Protein AF-A0A3D2LBF8-F1 (afdb_monomer_lite)

Secondary structure (DSSP, 8-state):
-EEE---B-TTSTTPPPPPS---GGG-S--SSSB-HHHHHHHHHHHT----B--EETTEESS-SSS-B---B---HHHHHHHHHHHHTTT-S--S-EEE--HHHHHHTT-------------

Foldseek 3Di:
DKQFFFWAFPPDLQHWDDDPDLDPQLPPDPDPRCHSVSVLSSCVVVVDDDFGQRDDPNRGPDDDDGGGRDDDPDDLVRLQVCQVVQVVVVHGHHNGIDDDDPVVCVVVPDDDDDDDPDPPDD

Sequence (122 aa):
MIHFFREIDPEDTDTPVLPENWGFHSMENWEAPFTPFFMFRNAVRHGRVWATWAVRGGKRSIYGHNPAVCFTEMPIAAFLEAGAARARRGEAMSTFGLVFAKSGLHQIGARPVIYGLARFMD

pLDDT: mean 87.33, std 12.01, range [38.16, 97.25]

Structure (mmCIF, N/CA/C/O backbone):
data_AF-A0A3D2LBF8-F1
#
_entry.id   AF-A0A3D2LBF8-F1
#
loop_
_atom_site.group_PDB
_atom_site.id
_atom_site.type_symbol
_atom_site.label_atom_id
_atom_site.label_alt_id
_atom_site.label_comp_id
_atom_site.label_asym_id
_atom_site.label_entity_id
_atom_site.label_seq_id
_atom_site.pdbx_PDB_ins_code
_atom_site.Cartn_x
_atom_site.Cartn_y
_atom_site.Cartn_z
_atom_site.occupancy
_atom_site.B_iso_or_equiv
_atom_site.auth_seq_id
_atom_site.auth_comp_id
_atom_site.auth_asym_id
_atom_site.auth_atom_id
_atom_site.pdbx_PDB_model_num
ATOM 1 N N . MET A 1 1 ? -6.662 -10.168 -4.026 1.00 95.06 1 MET A N 1
ATOM 2 C CA . MET A 1 1 ? -6.233 -9.380 -2.850 1.00 95.06 1 MET A CA 1
ATOM 3 C C . MET A 1 1 ? -5.852 -7.988 -3.315 1.00 95.06 1 MET A C 1
ATOM 5 O O . MET A 1 1 ? -5.391 -7.855 -4.444 1.00 95.06 1 MET A O 1
ATOM 9 N N . ILE A 1 2 ? -6.090 -6.969 -2.494 1.00 97.12 2 ILE A N 1
ATOM 10 C CA . ILE A 1 2 ? -6.003 -5.559 -2.893 1.00 97.12 2 ILE A CA 1
ATOM 11 C C . ILE A 1 2 ? -4.952 -4.854 -2.035 1.00 97.12 2 ILE A C 1
ATOM 13 O O . ILE A 1 2 ? -5.058 -4.871 -0.811 1.00 97.12 2 ILE A O 1
ATOM 17 N N . HIS A 1 3 ? -3.959 -4.224 -2.660 1.00 96.69 3 HIS A N 1
ATOM 18 C CA . HIS A 1 3 ? -3.100 -3.242 -1.995 1.00 96.69 3 HIS A CA 1
ATOM 19 C C . HIS A 1 3 ? -3.648 -1.852 -2.305 1.00 96.69 3 HIS A C 1
ATOM 21 O O . HIS A 1 3 ? -3.709 -1.480 -3.475 1.00 96.69 3 HIS A O 1
ATOM 27 N N . PHE A 1 4 ? -4.081 -1.110 -1.290 1.00 95.69 4 PHE A N 1
ATOM 28 C CA . PHE A 1 4 ? -4.659 0.218 -1.477 1.00 95.69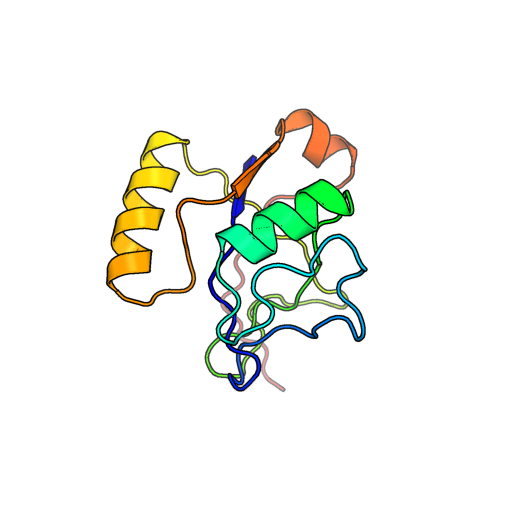 4 PHE A CA 1
ATOM 29 C C . PHE A 1 4 ? -3.688 1.314 -1.055 1.00 95.69 4 PHE A C 1
ATOM 31 O O . PHE A 1 4 ? -2.846 1.118 -0.180 1.00 95.69 4 PHE A O 1
ATOM 38 N N . PHE A 1 5 ? -3.850 2.481 -1.665 1.00 93.88 5 PHE A N 1
ATOM 39 C CA . PHE A 1 5 ? -3.060 3.666 -1.372 1.00 93.88 5 PHE A CA 1
ATOM 40 C C . PHE A 1 5 ? -3.860 4.603 -0.473 1.00 93.88 5 PHE A C 1
ATOM 42 O O . PHE A 1 5 ? -5.091 4.651 -0.534 1.00 93.88 5 PHE A O 1
ATOM 49 N N . ARG A 1 6 ? -3.159 5.340 0.379 1.00 90.94 6 ARG A N 1
ATOM 50 C CA . ARG A 1 6 ? -3.732 6.380 1.233 1.00 90.94 6 ARG A CA 1
ATOM 51 C C . ARG A 1 6 ? -3.048 7.703 0.942 1.00 90.94 6 ARG A C 1
ATOM 53 O O . ARG A 1 6 ? -2.006 7.725 0.292 1.00 90.94 6 ARG A O 1
ATOM 60 N N . GLU A 1 7 ? -3.646 8.767 1.446 1.00 90.88 7 GLU A N 1
ATOM 61 C CA . GLU A 1 7 ? -2.990 10.059 1.505 1.00 90.88 7 GLU A CA 1
ATOM 62 C C . GLU A 1 7 ? -1.806 9.996 2.480 1.00 90.88 7 GLU A C 1
ATOM 64 O O . GLU A 1 7 ? -1.857 9.283 3.496 1.00 90.88 7 GLU A O 1
ATOM 69 N N . ILE A 1 8 ? -0.718 10.675 2.123 1.00 90.06 8 ILE A N 1
ATOM 70 C CA . ILE A 1 8 ? 0.510 10.736 2.913 1.00 90.06 8 ILE A CA 1
ATOM 71 C C . ILE A 1 8 ? 0.916 12.197 3.049 1.00 90.06 8 ILE A C 1
ATOM 73 O O . ILE A 1 8 ? 1.284 12.830 2.063 1.00 90.06 8 ILE A O 1
ATOM 77 N N . ASP A 1 9 ? 0.881 12.704 4.273 1.00 90.56 9 ASP A N 1
ATOM 78 C CA . ASP A 1 9 ? 1.440 14.003 4.618 1.00 90.56 9 ASP A CA 1
ATOM 79 C C . ASP A 1 9 ? 2.904 13.822 5.062 1.00 90.56 9 ASP A C 1
ATOM 81 O O . ASP A 1 9 ? 3.141 13.175 6.082 1.00 90.56 9 ASP A O 1
ATOM 85 N N . PRO A 1 10 ? 3.903 14.346 4.329 1.00 88.94 10 PRO A N 1
ATOM 86 C CA . PRO A 1 10 ? 5.314 14.232 4.696 1.00 88.94 10 PRO A CA 1
ATOM 87 C C . PRO A 1 10 ? 5.663 14.711 6.112 1.00 88.94 10 PRO A C 1
ATOM 89 O O . PRO A 1 10 ? 6.689 14.281 6.638 1.00 88.94 10 PRO A O 1
ATOM 92 N N . GLU A 1 11 ? 4.839 15.570 6.718 1.00 89.50 11 GLU A N 1
ATOM 93 C CA . GLU A 1 11 ? 5.054 16.104 8.067 1.00 89.50 11 GLU A CA 1
ATOM 94 C C . GLU A 1 11 ? 4.396 15.254 9.174 1.00 89.50 11 GLU A C 1
ATOM 96 O O . GLU A 1 11 ? 4.683 15.447 10.358 1.00 89.50 11 GLU A O 1
ATOM 101 N N . ASP A 1 12 ? 3.553 14.278 8.819 1.00 89.56 12 ASP A N 1
ATOM 102 C CA . ASP A 1 12 ? 2.877 13.404 9.782 1.00 89.56 12 ASP A CA 1
ATOM 103 C C . ASP A 1 12 ? 3.828 12.337 10.356 1.00 89.56 12 ASP A C 1
ATOM 105 O O . ASP A 1 12 ? 4.573 11.658 9.650 1.00 89.56 12 ASP A O 1
ATOM 109 N N . THR A 1 13 ? 3.741 12.116 11.667 1.00 87.12 13 THR A N 1
ATOM 110 C CA . THR A 1 13 ? 4.413 11.025 12.390 1.00 87.12 13 THR A CA 1
ATOM 111 C C . THR A 1 13 ? 4.097 9.621 11.864 1.00 87.12 13 THR A C 1
ATOM 113 O O . THR A 1 13 ? 4.908 8.707 12.020 1.00 87.12 13 THR A O 1
ATOM 116 N N . ASP A 1 14 ? 2.933 9.433 11.239 1.00 89.00 14 ASP A N 1
ATOM 117 C CA . ASP A 1 14 ? 2.508 8.158 10.662 1.00 89.00 14 ASP A CA 1
ATOM 118 C C . ASP A 1 14 ? 3.058 7.935 9.245 1.00 89.00 14 ASP A C 1
ATOM 120 O O . ASP A 1 14 ? 2.796 6.896 8.618 1.00 89.00 14 ASP A O 1
ATOM 124 N N . THR A 1 15 ? 3.817 8.891 8.708 1.00 89.06 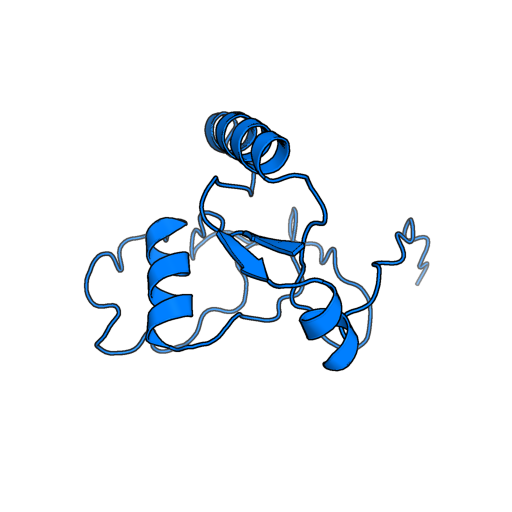15 THR A N 1
ATOM 125 C CA . THR A 1 15 ? 4.349 8.802 7.354 1.00 89.06 15 THR A CA 1
ATOM 126 C C . THR A 1 15 ? 5.444 7.748 7.241 1.00 89.06 15 THR A C 1
ATOM 128 O O . THR A 1 15 ? 6.382 7.702 8.041 1.00 89.06 15 THR A O 1
ATOM 131 N N . PRO A 1 16 ? 5.333 6.830 6.259 1.00 87.56 16 PRO A N 1
ATOM 132 C CA . PRO A 1 16 ? 6.393 5.871 6.006 1.00 87.56 16 PRO A CA 1
ATOM 133 C C . PRO A 1 16 ? 7.653 6.585 5.516 1.00 87.56 16 PRO A C 1
ATOM 135 O O . PRO A 1 16 ? 7.592 7.692 4.992 1.00 87.56 16 PRO A O 1
ATOM 138 N N . VAL A 1 17 ? 8.793 5.900 5.605 1.00 86.62 17 VAL A N 1
ATOM 139 C CA . VAL A 1 17 ? 10.038 6.387 5.001 1.00 86.62 17 VAL A CA 1
ATOM 140 C C . VAL A 1 17 ? 9.801 6.659 3.516 1.00 86.62 17 VAL A C 1
ATOM 142 O O . VAL A 1 17 ? 9.460 5.750 2.753 1.00 86.62 17 VAL A O 1
ATOM 145 N N . LEU A 1 18 ? 9.963 7.920 3.129 1.00 86.88 18 LEU A N 1
ATOM 146 C CA . LEU A 1 18 ? 9.794 8.373 1.758 1.00 86.88 18 LEU A CA 1
ATOM 147 C C . LEU A 1 18 ? 11.102 8.169 0.980 1.00 86.88 18 LEU A C 1
ATOM 149 O O . LEU A 1 18 ? 12.185 8.283 1.558 1.00 86.88 18 LEU A O 1
ATOM 153 N N . PRO A 1 19 ? 11.037 7.855 -0.323 1.00 83.88 19 PRO A N 1
ATOM 154 C CA . PRO A 1 19 ? 12.227 7.836 -1.157 1.00 83.88 19 PRO A CA 1
ATOM 155 C C . PRO A 1 19 ? 12.799 9.252 -1.298 1.00 83.88 19 PRO A C 1
ATOM 157 O O . PRO A 1 19 ? 12.050 10.217 -1.430 1.00 83.88 19 PRO A O 1
ATOM 160 N N . GLU A 1 20 ? 14.126 9.356 -1.365 1.00 82.94 20 GLU A N 1
ATOM 161 C CA . GLU A 1 20 ? 14.825 10.617 -1.655 1.00 82.94 20 GLU A CA 1
ATOM 162 C C . GLU A 1 20 ? 14.392 11.212 -3.005 1.00 82.94 20 GLU A C 1
ATOM 164 O O . GLU A 1 20 ? 14.250 12.422 -3.154 1.00 82.94 20 GLU A O 1
ATOM 169 N N . ASN A 1 21 ? 14.135 10.349 -3.992 1.00 81.56 21 ASN A N 1
ATOM 170 C CA . ASN A 1 21 ? 13.682 10.750 -5.315 1.00 81.56 21 ASN A CA 1
ATOM 171 C C . ASN A 1 21 ? 12.527 9.856 -5.793 1.00 81.56 21 ASN A C 1
ATOM 173 O O . ASN A 1 21 ? 12.608 8.624 -5.773 1.00 81.56 21 ASN A O 1
ATOM 177 N N . TRP A 1 22 ? 11.451 10.486 -6.264 1.00 82.06 22 TRP A N 1
ATOM 178 C CA . TRP A 1 22 ? 10.282 9.810 -6.831 1.00 82.06 22 TRP A CA 1
ATOM 179 C C . TRP A 1 22 ? 10.425 9.495 -8.328 1.00 82.06 22 TRP A C 1
ATOM 181 O O . TRP A 1 22 ? 9.541 8.856 -8.899 1.00 82.06 22 TRP A O 1
ATOM 191 N N . GLY A 1 23 ? 11.523 9.909 -8.960 1.00 80.00 23 GLY A N 1
ATOM 192 C CA . GLY A 1 23 ? 11.851 9.762 -10.376 1.00 80.00 23 GLY A CA 1
ATOM 193 C C . GLY A 1 23 ? 11.174 10.803 -11.274 1.00 80.00 23 GLY A C 1
ATOM 194 O O . GLY A 1 23 ? 10.118 11.340 -10.946 1.00 80.00 23 GLY A O 1
ATOM 195 N N . PHE A 1 24 ? 11.745 11.039 -12.461 1.00 80.56 24 PHE A N 1
ATOM 196 C CA . PHE A 1 24 ? 11.221 12.000 -13.449 1.00 80.56 24 PHE A CA 1
ATOM 197 C C . PHE A 1 24 ? 9.784 11.704 -13.898 1.00 80.56 24 PHE A C 1
ATOM 199 O O . PHE A 1 24 ? 9.035 12.596 -14.279 1.00 80.56 24 PHE A O 1
ATOM 206 N N . HIS A 1 25 ? 9.345 10.452 -13.795 1.00 75.62 25 HIS A N 1
ATOM 207 C CA . HIS A 1 25 ? 7.971 10.069 -14.107 1.00 75.62 25 HIS A CA 1
ATOM 208 C C . HIS A 1 25 ? 6.947 10.483 -13.031 1.00 75.62 25 HIS A C 1
ATOM 210 O O . HIS A 1 25 ? 5.783 10.101 -13.138 1.00 75.62 25 HIS A O 1
ATOM 216 N N . SER A 1 26 ? 7.336 11.261 -12.020 1.00 77.31 26 SER A N 1
ATOM 217 C CA . SER A 1 26 ? 6.487 11.672 -10.887 1.00 77.31 26 SER A CA 1
ATOM 218 C C . SER A 1 26 ? 6.345 13.189 -10.750 1.00 77.31 26 SER A C 1
ATOM 220 O O . SER A 1 26 ? 5.976 13.676 -9.693 1.00 77.31 26 SER A O 1
ATOM 222 N N . MET A 1 27 ? 6.637 13.937 -11.816 1.00 66.94 27 MET A N 1
ATOM 223 C CA . MET A 1 27 ? 6.697 15.406 -11.809 1.00 66.94 27 MET A CA 1
ATOM 224 C C . MET A 1 27 ? 5.352 16.127 -11.606 1.00 66.94 27 MET A C 1
ATOM 226 O O . MET A 1 27 ? 5.343 17.312 -11.298 1.00 66.94 27 MET A O 1
ATOM 230 N N . GLU A 1 28 ? 4.219 15.446 -11.775 1.00 60.31 28 GLU A N 1
ATOM 231 C CA . GLU A 1 28 ? 2.896 16.027 -11.526 1.00 60.31 28 GLU A CA 1
ATOM 232 C C . GLU A 1 28 ? 2.499 15.743 -10.070 1.00 60.31 28 GLU A C 1
ATOM 234 O O . GLU A 1 28 ? 2.251 14.585 -9.729 1.00 60.31 28 GLU A O 1
ATOM 239 N N . ASN A 1 29 ? 2.389 16.792 -9.247 1.00 60.03 29 ASN A N 1
ATOM 240 C CA . ASN A 1 29 ? 1.838 16.781 -7.879 1.00 60.03 29 ASN A CA 1
ATOM 241 C C . ASN A 1 29 ? 2.801 16.357 -6.757 1.00 60.03 29 ASN A C 1
ATOM 243 O O . ASN A 1 29 ? 2.467 15.513 -5.928 1.00 60.03 29 ASN A O 1
ATOM 247 N N . TRP A 1 30 ? 3.977 16.983 -6.695 1.00 64.38 30 TRP A N 1
ATOM 248 C CA . TRP A 1 30 ? 4.888 16.853 -5.546 1.00 64.38 30 TRP A CA 1
ATOM 249 C C . TRP A 1 30 ? 4.460 17.673 -4.315 1.00 64.38 30 TRP A C 1
ATOM 251 O O . TRP A 1 30 ? 5.176 17.706 -3.317 1.00 64.38 30 TRP A O 1
ATOM 261 N N . GLU A 1 31 ? 3.320 18.355 -4.386 1.00 69.25 31 GLU A N 1
ATOM 262 C CA . GLU A 1 31 ? 2.797 19.153 -3.282 1.00 69.25 31 GLU A CA 1
ATOM 263 C C . GLU A 1 31 ? 2.168 18.239 -2.228 1.00 69.25 31 GLU A C 1
ATOM 265 O O . GLU A 1 31 ? 1.420 17.313 -2.548 1.00 69.25 31 GLU A O 1
ATOM 270 N N . ALA A 1 32 ? 2.522 18.481 -0.967 1.00 77.12 32 ALA A N 1
ATOM 271 C CA . ALA A 1 32 ? 1.928 17.792 0.163 1.00 77.12 32 ALA A CA 1
ATOM 272 C C . ALA A 1 32 ? 0.466 18.245 0.363 1.00 77.12 32 ALA A C 1
ATOM 274 O O . ALA A 1 32 ? 0.170 19.429 0.194 1.00 77.12 32 ALA A O 1
ATOM 275 N N . PRO A 1 33 ? -0.437 17.334 0.763 1.00 87.62 33 PRO A N 1
ATOM 276 C CA . PRO A 1 33 ? -0.192 15.910 0.981 1.00 87.62 33 PRO A CA 1
ATOM 277 C C . PRO A 1 33 ? -0.139 15.107 -0.332 1.00 87.62 33 PRO A C 1
ATOM 279 O O . PRO A 1 33 ? -0.845 15.386 -1.303 1.00 87.62 33 PRO A O 1
ATOM 282 N N . PHE A 1 34 ? 0.658 14.035 -0.353 1.00 89.88 34 PHE A N 1
ATOM 283 C CA . PHE A 1 34 ? 0.687 13.110 -1.482 1.00 89.88 34 PHE A CA 1
ATOM 284 C C . PHE A 1 34 ? -0.634 12.356 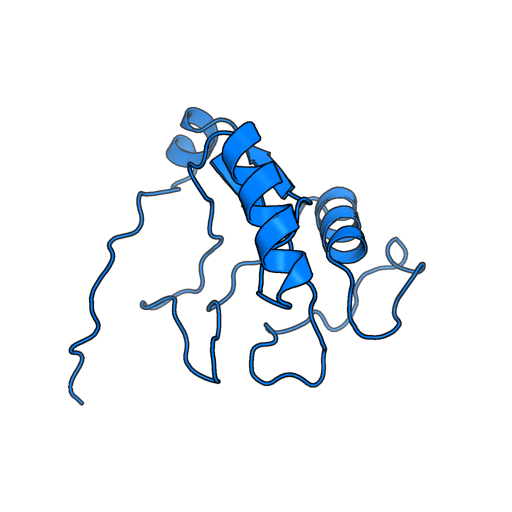-1.577 1.00 89.88 34 PHE A C 1
ATOM 286 O O . PHE A 1 34 ? -0.962 11.504 -0.746 1.00 89.88 34 PHE A O 1
ATOM 293 N N . THR A 1 35 ? -1.381 12.644 -2.637 1.00 90.38 35 THR A N 1
ATOM 294 C CA . THR A 1 35 ? -2.687 12.025 -2.862 1.00 90.38 35 THR A CA 1
ATOM 295 C C . THR A 1 35 ? -2.571 10.509 -3.101 1.00 90.38 35 THR A C 1
ATOM 297 O O . THR A 1 35 ? -1.588 10.031 -3.683 1.00 90.38 35 THR A O 1
ATOM 300 N N . PRO A 1 36 ? -3.610 9.716 -2.769 1.00 92.50 36 PRO A N 1
ATOM 301 C CA . PRO A 1 36 ? -3.630 8.290 -3.097 1.00 92.50 36 PRO A CA 1
ATOM 302 C C . PRO A 1 36 ? -3.441 8.006 -4.596 1.00 92.50 36 PRO A C 1
ATOM 304 O O . PRO A 1 36 ? -2.848 6.994 -4.968 1.00 92.50 36 PRO A O 1
ATOM 307 N N . PHE A 1 37 ? -3.926 8.901 -5.465 1.00 91.31 37 PHE A N 1
ATOM 308 C CA . PHE A 1 37 ? -3.773 8.777 -6.913 1.00 91.31 37 PHE A CA 1
ATOM 309 C C . PHE A 1 37 ? -2.325 8.991 -7.368 1.00 91.31 37 PHE A C 1
ATOM 311 O O . PHE A 1 37 ? -1.844 8.243 -8.222 1.00 91.31 37 PHE A O 1
ATOM 318 N N . PHE A 1 38 ? -1.614 9.959 -6.779 1.00 91.12 38 PHE A N 1
ATOM 319 C CA . PHE A 1 38 ? -0.178 10.142 -7.002 1.00 91.12 38 PHE A CA 1
ATOM 320 C C . PHE A 1 38 ? 0.594 8.874 -6.621 1.00 91.12 38 PHE A C 1
ATOM 322 O O . PHE A 1 38 ? 1.337 8.329 -7.441 1.00 91.12 38 PHE A O 1
ATOM 329 N N . MET A 1 39 ? 0.337 8.342 -5.423 1.00 91.12 39 MET A N 1
ATOM 330 C CA . MET A 1 39 ? 0.984 7.124 -4.925 1.00 91.12 39 MET A CA 1
ATOM 331 C C . MET A 1 39 ? 0.701 5.908 -5.817 1.00 91.12 39 MET A C 1
ATOM 333 O O . MET A 1 39 ? 1.621 5.166 -6.167 1.00 91.12 39 MET A O 1
ATOM 337 N N . PHE A 1 40 ? -0.552 5.740 -6.250 1.00 93.50 40 PHE A N 1
ATOM 338 C CA . PHE A 1 40 ? -0.956 4.700 -7.195 1.00 93.50 40 PHE A CA 1
ATOM 339 C C . PHE A 1 40 ? -0.220 4.824 -8.535 1.00 93.50 40 PHE A C 1
ATOM 341 O O . PHE A 1 40 ? 0.367 3.854 -9.018 1.00 93.50 40 PHE A O 1
ATOM 348 N N . ARG A 1 41 ? -0.206 6.024 -9.134 1.00 90.81 41 ARG A N 1
ATOM 349 C CA . ARG A 1 41 ? 0.497 6.279 -10.400 1.00 90.81 41 ARG A CA 1
ATOM 350 C C . ARG A 1 41 ? 1.987 5.996 -10.275 1.00 90.81 41 ARG A C 1
ATOM 352 O O . ARG A 1 41 ? 2.561 5.407 -11.189 1.00 90.81 41 ARG A O 1
ATOM 359 N N . ASN A 1 42 ? 2.603 6.387 -9.161 1.00 90.31 42 ASN A N 1
ATOM 360 C CA . ASN A 1 42 ? 4.011 6.120 -8.902 1.00 90.31 42 ASN A CA 1
ATOM 361 C C . ASN A 1 42 ? 4.282 4.609 -8.819 1.00 90.31 42 ASN A C 1
ATOM 363 O O . ASN A 1 42 ? 5.170 4.116 -9.510 1.00 90.31 42 ASN A O 1
ATOM 367 N N . ALA A 1 43 ? 3.464 3.862 -8.071 1.00 92.31 43 ALA A N 1
ATOM 368 C CA . ALA A 1 43 ? 3.596 2.411 -7.960 1.00 92.31 43 ALA A CA 1
ATOM 369 C C . ALA A 1 43 ? 3.535 1.711 -9.328 1.00 92.31 43 ALA A C 1
ATOM 371 O O . ALA A 1 43 ? 4.361 0.846 -9.622 1.00 92.31 43 ALA A O 1
ATOM 372 N N . VAL A 1 44 ? 2.600 2.125 -10.191 1.00 93.19 44 VAL A N 1
ATOM 373 C CA . VAL A 1 44 ? 2.457 1.583 -11.552 1.00 93.19 44 VAL A CA 1
ATOM 374 C C . VAL A 1 44 ? 3.646 1.959 -12.437 1.00 93.19 44 VAL A C 1
ATOM 376 O O . VAL A 1 44 ? 4.217 1.088 -13.086 1.00 93.19 44 VAL A O 1
ATOM 379 N N . ARG A 1 45 ? 4.049 3.237 -12.458 1.00 90.69 45 ARG A N 1
ATOM 380 C CA . ARG A 1 45 ? 5.135 3.735 -13.325 1.00 90.69 45 ARG A CA 1
ATOM 381 C C . ARG A 1 45 ? 6.496 3.135 -12.978 1.00 90.69 45 ARG A C 1
ATOM 383 O O . ARG A 1 45 ? 7.300 2.914 -13.874 1.00 90.69 45 ARG A O 1
ATOM 390 N N . HIS A 1 46 ? 6.737 2.865 -11.698 1.00 89.00 46 HIS A N 1
ATOM 391 C CA . HIS A 1 46 ? 7.986 2.267 -11.214 1.00 89.00 46 HIS A CA 1
ATOM 392 C C . HIS A 1 46 ? 7.921 0.747 -11.058 1.00 89.00 46 HIS A C 1
ATOM 394 O O . HIS A 1 46 ? 8.927 0.134 -10.712 1.00 89.00 46 HIS A O 1
ATOM 400 N N . GLY A 1 47 ? 6.751 0.135 -11.263 1.00 90.88 47 GLY A N 1
ATOM 4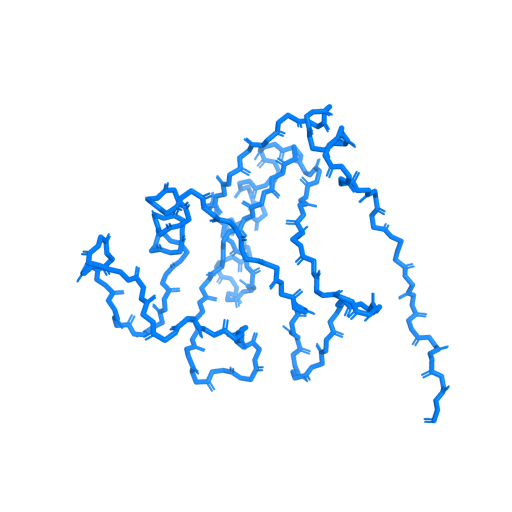01 C CA . GLY A 1 47 ? 6.558 -1.303 -11.087 1.00 90.88 47 GLY A CA 1
ATOM 402 C C . GLY A 1 47 ? 6.862 -1.794 -9.667 1.00 90.88 47 GLY A C 1
ATOM 403 O O . GLY A 1 47 ? 7.365 -2.904 -9.505 1.00 90.88 47 GLY A O 1
ATOM 404 N N . ARG A 1 48 ? 6.595 -0.980 -8.635 1.00 89.50 48 ARG A N 1
ATOM 405 C CA . ARG A 1 48 ? 6.931 -1.310 -7.238 1.00 89.50 48 ARG A CA 1
ATOM 406 C C . ARG A 1 48 ? 5.821 -0.960 -6.254 1.00 89.50 48 ARG A C 1
ATOM 408 O O . ARG A 1 48 ? 5.096 0.011 -6.429 1.00 89.50 48 ARG A O 1
ATOM 415 N N . VAL A 1 49 ? 5.755 -1.729 -5.172 1.00 92.12 49 VAL A N 1
ATOM 416 C CA . VAL A 1 49 ? 4.979 -1.436 -3.959 1.00 92.12 49 VAL A CA 1
ATOM 417 C C . VAL A 1 49 ? 5.941 -1.382 -2.776 1.00 92.12 49 VAL A C 1
ATOM 419 O O . VAL A 1 49 ? 6.924 -2.121 -2.744 1.00 92.12 49 VAL A O 1
ATOM 422 N N . TRP A 1 50 ? 5.689 -0.499 -1.813 1.00 90.56 50 TRP A N 1
ATOM 423 C CA . TRP A 1 50 ? 6.611 -0.268 -0.699 1.00 90.56 50 TRP A CA 1
ATOM 424 C C . TRP A 1 50 ? 6.211 -1.071 0.531 1.00 90.56 50 TRP A C 1
ATOM 426 O O . TRP A 1 50 ? 5.073 -0.994 0.997 1.00 90.56 50 TRP A O 1
ATOM 436 N N . ALA A 1 51 ? 7.167 -1.814 1.085 1.00 92.81 51 ALA A N 1
ATOM 437 C CA . ALA A 1 51 ? 7.017 -2.406 2.404 1.00 92.81 51 ALA A CA 1
ATOM 438 C C . ALA A 1 51 ? 7.179 -1.313 3.467 1.00 92.81 51 ALA A C 1
ATOM 440 O O . ALA A 1 51 ? 8.131 -0.535 3.425 1.00 92.81 51 ALA A O 1
ATOM 441 N N . THR A 1 52 ? 6.258 -1.254 4.426 1.00 92.38 52 THR A N 1
ATOM 442 C CA . THR A 1 52 ? 6.303 -0.264 5.514 1.00 92.38 52 THR A CA 1
ATOM 443 C C . THR A 1 52 ? 5.983 -0.924 6.851 1.00 92.38 52 THR A C 1
ATOM 445 O O . THR A 1 52 ? 5.617 -2.097 6.904 1.00 92.38 52 THR A O 1
ATOM 448 N N . TRP A 1 53 ? 6.116 -0.171 7.943 1.00 91.88 53 TRP A N 1
ATOM 449 C CA . TRP A 1 53 ? 5.736 -0.614 9.289 1.00 91.88 53 TRP A CA 1
ATOM 450 C C . TRP A 1 53 ? 4.278 -0.300 9.658 1.00 91.88 53 TRP A C 1
ATOM 452 O O . TRP A 1 53 ? 3.850 -0.626 10.767 1.00 91.88 53 TRP A O 1
ATOM 462 N N . ALA A 1 54 ? 3.534 0.341 8.745 1.00 88.25 54 ALA A N 1
ATOM 463 C CA . ALA A 1 54 ? 2.166 0.813 8.952 1.00 88.25 54 ALA A CA 1
ATOM 464 C C . ALA A 1 54 ? 2.000 1.529 10.308 1.00 88.25 54 ALA A C 1
ATOM 466 O O . ALA A 1 54 ? 1.331 1.031 11.214 1.00 88.25 54 ALA A O 1
ATOM 467 N N . VAL A 1 55 ? 2.671 2.669 10.466 1.00 89.06 55 VAL A N 1
ATOM 468 C CA . VAL A 1 55 ? 2.654 3.456 11.707 1.00 89.06 55 VAL A CA 1
ATOM 469 C C . VAL A 1 55 ? 1.271 4.090 11.909 1.00 89.06 55 VAL A C 1
ATOM 471 O O . VAL A 1 55 ? 0.632 4.489 10.934 1.00 89.06 55 VAL A O 1
ATOM 474 N N . ARG A 1 56 ? 0.780 4.078 13.154 1.00 86.12 56 ARG A N 1
ATOM 475 C CA . ARG A 1 56 ? -0.468 4.711 13.601 1.00 86.12 56 ARG A CA 1
ATOM 476 C C . ARG A 1 56 ? -0.270 5.360 14.966 1.00 86.12 56 ARG A C 1
ATOM 478 O O . ARG A 1 56 ? 0.087 4.658 15.918 1.00 86.12 56 ARG A O 1
ATOM 485 N N . GLY A 1 57 ? -0.518 6.661 15.075 1.00 87.06 57 GLY A N 1
ATOM 486 C CA . GLY A 1 57 ? -0.231 7.432 16.287 1.00 87.06 57 GLY A CA 1
ATOM 487 C C . GLY A 1 57 ? 1.221 7.267 16.752 1.00 87.06 57 GLY A C 1
ATOM 488 O O . GLY A 1 57 ? 1.467 7.027 17.936 1.00 87.06 57 GLY A O 1
ATOM 489 N N . GLY A 1 58 ? 2.169 7.260 15.809 1.00 85.44 58 GLY A N 1
ATOM 490 C CA . GLY A 1 58 ? 3.599 7.079 16.078 1.00 85.44 58 GLY A CA 1
ATOM 491 C C . GLY A 1 58 ? 4.019 5.655 16.475 1.00 85.44 58 GLY A C 1
ATOM 492 O O . GLY A 1 58 ? 5.193 5.412 16.758 1.00 85.44 58 GLY A O 1
ATOM 493 N N . LYS A 1 59 ? 3.098 4.679 16.490 1.00 88.62 59 LYS A N 1
ATOM 494 C CA . LYS A 1 59 ? 3.386 3.274 16.835 1.00 88.62 59 LYS A CA 1
ATOM 495 C C . LYS A 1 59 ? 3.275 2.369 15.616 1.00 88.62 59 LYS A C 1
ATOM 497 O O . LYS A 1 59 ? 2.316 2.449 14.855 1.00 88.62 59 LYS A O 1
ATOM 502 N N . ARG A 1 60 ? 4.238 1.461 15.432 1.00 90.50 60 ARG A N 1
ATOM 503 C CA . ARG A 1 60 ? 4.184 0.446 14.364 1.00 90.50 60 ARG A CA 1
ATOM 504 C C . ARG A 1 60 ? 3.002 -0.497 14.597 1.00 90.50 60 ARG A C 1
ATOM 506 O O . ARG A 1 60 ? 2.799 -0.941 15.724 1.00 90.50 60 ARG A O 1
ATOM 513 N N . SER A 1 61 ? 2.267 -0.830 13.536 1.00 89.06 61 SER A N 1
ATOM 514 C CA . SER A 1 61 ? 1.223 -1.870 13.583 1.00 89.06 61 SER A CA 1
ATOM 515 C C . SER A 1 61 ? 1.656 -3.194 12.950 1.00 89.06 61 SER A C 1
ATOM 517 O O . SER A 1 61 ? 1.001 -4.215 13.151 1.00 89.06 61 SER A O 1
ATOM 519 N N . ILE A 1 62 ? 2.773 -3.196 12.216 1.00 90.12 62 ILE A N 1
ATOM 520 C CA . ILE A 1 62 ? 3.437 -4.410 11.735 1.00 90.12 62 ILE A CA 1
ATOM 521 C C . ILE A 1 62 ? 4.565 -4.758 12.705 1.00 90.12 62 ILE A C 1
ATOM 523 O O . ILE A 1 62 ? 5.468 -3.952 12.937 1.00 90.12 62 ILE A O 1
ATOM 527 N N . TYR A 1 63 ? 4.502 -5.972 13.249 1.00 87.00 63 TYR A N 1
ATOM 528 C CA . TYR A 1 63 ? 5.477 -6.518 14.189 1.00 87.00 63 TYR A CA 1
ATOM 529 C C . TYR A 1 63 ? 6.328 -7.598 13.517 1.00 87.00 63 TYR A C 1
ATOM 531 O O . TYR A 1 63 ? 5.848 -8.334 12.654 1.00 87.00 63 TYR A O 1
ATOM 539 N N . GLY A 1 64 ? 7.588 -7.702 13.938 1.00 86.75 64 GLY A N 1
ATOM 540 C CA . GLY A 1 64 ? 8.571 -8.634 13.392 1.00 86.75 64 GLY A CA 1
ATOM 541 C C . GLY A 1 64 ? 9.849 -7.928 12.950 1.00 86.75 64 GLY A C 1
ATOM 542 O O . GLY A 1 64 ? 9.998 -6.716 13.095 1.00 86.75 64 GLY A O 1
ATOM 543 N N . HIS A 1 65 ? 10.782 -8.703 12.404 1.00 90.06 65 HIS A N 1
ATOM 544 C CA . HIS A 1 65 ? 12.104 -8.203 12.019 1.00 90.06 65 HIS A CA 1
ATOM 545 C C . HIS A 1 65 ? 12.094 -7.346 10.744 1.00 90.06 65 HIS A C 1
ATOM 547 O O . HIS A 1 65 ? 13.022 -6.574 10.531 1.00 90.06 65 HIS A O 1
ATOM 553 N N . ASN A 1 66 ? 11.057 -7.460 9.905 1.00 91.81 66 ASN A N 1
ATOM 554 C CA . ASN A 1 66 ? 10.988 -6.816 8.591 1.00 91.81 66 ASN A CA 1
ATOM 555 C C . ASN A 1 66 ? 9.646 -6.089 8.381 1.00 91.81 66 ASN A C 1
ATOM 557 O O . ASN A 1 66 ? 8.623 -6.571 8.878 1.00 91.81 66 ASN A O 1
ATOM 561 N N . PRO A 1 67 ? 9.619 -4.976 7.619 1.00 93.06 67 PRO A N 1
ATOM 562 C CA . PRO A 1 67 ? 8.373 -4.349 7.186 1.00 93.06 67 PRO A CA 1
ATOM 563 C C . PRO A 1 67 ? 7.629 -5.255 6.196 1.00 93.06 67 PRO A C 1
ATOM 565 O O . PRO A 1 67 ? 8.208 -6.178 5.620 1.00 93.06 67 PRO A O 1
ATOM 568 N N . ALA A 1 68 ? 6.352 -4.967 5.948 1.00 93.31 68 ALA A N 1
ATOM 569 C CA . ALA A 1 68 ? 5.535 -5.769 5.040 1.00 93.31 68 ALA A CA 1
ATOM 570 C C . ALA A 1 68 ? 4.748 -4.912 4.043 1.00 93.31 68 ALA A C 1
ATOM 572 O O . ALA A 1 68 ? 4.461 -3.736 4.279 1.00 93.31 68 ALA A O 1
ATOM 573 N N . VAL A 1 69 ? 4.379 -5.531 2.921 1.00 94.44 69 VAL A N 1
ATOM 574 C CA . VAL A 1 69 ? 3.342 -5.023 2.017 1.00 94.44 69 VAL A CA 1
ATOM 575 C C . VAL A 1 69 ? 2.032 -5.682 2.421 1.00 94.44 69 VAL A C 1
ATOM 577 O O . VAL A 1 69 ? 1.893 -6.903 2.355 1.00 94.44 69 VAL A O 1
ATOM 580 N N . CYS A 1 70 ? 1.069 -4.873 2.848 1.00 92.62 70 CYS A N 1
ATOM 581 C CA . CYS A 1 70 ? -0.231 -5.372 3.274 1.00 92.62 70 CYS A CA 1
ATOM 582 C C . CYS A 1 70 ? -1.211 -5.437 2.104 1.00 92.62 70 CYS A C 1
ATOM 584 O O . CYS A 1 70 ? -1.270 -4.528 1.270 1.00 92.62 70 CYS A O 1
ATOM 586 N N . PHE A 1 71 ? -2.032 -6.485 2.106 1.00 95.06 71 PHE A N 1
ATOM 587 C CA . PHE A 1 71 ? -3.138 -6.658 1.176 1.00 95.06 71 PHE A CA 1
ATOM 588 C C . PHE A 1 71 ? -4.416 -6.955 1.952 1.00 95.06 71 PHE A C 1
ATOM 590 O O . PHE A 1 71 ? -4.392 -7.675 2.948 1.00 95.06 71 PHE A O 1
ATOM 597 N N . THR A 1 72 ? -5.542 -6.434 1.477 1.00 93.62 72 THR A N 1
ATOM 598 C CA . THR A 1 72 ? -6.860 -6.816 1.975 1.00 93.62 72 THR A CA 1
ATOM 599 C C . THR A 1 72 ? -7.495 -7.893 1.097 1.00 93.62 72 THR A C 1
ATOM 601 O O . THR A 1 72 ? -7.311 -7.929 -0.125 1.00 93.62 72 THR A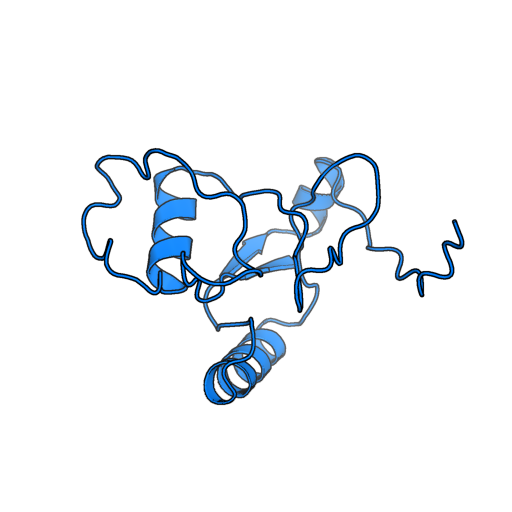 O 1
ATOM 604 N N . GLU A 1 73 ? -8.258 -8.777 1.733 1.00 93.44 73 GLU A N 1
ATOM 605 C CA . GLU A 1 73 ? -9.101 -9.778 1.072 1.00 93.44 73 GLU A CA 1
ATOM 606 C C . GLU A 1 73 ? -10.555 -9.312 0.906 1.00 93.44 73 GLU A C 1
ATOM 608 O O . GLU A 1 73 ? -11.410 -10.105 0.521 1.00 93.44 73 GLU A O 1
ATOM 613 N N . MET A 1 74 ? -10.850 -8.034 1.181 1.00 93.94 74 MET A N 1
ATOM 614 C CA . MET A 1 74 ? -12.183 -7.467 0.966 1.00 93.94 74 MET A CA 1
ATOM 615 C C . MET A 1 74 ? -12.669 -7.710 -0.477 1.00 93.94 74 MET A C 1
ATOM 617 O O . MET A 1 74 ? -11.898 -7.507 -1.423 1.00 93.94 74 MET A O 1
ATOM 621 N N . PRO A 1 75 ? -13.951 -8.080 -0.672 1.00 95.44 75 PRO A N 1
ATOM 622 C CA . PRO A 1 75 ? -14.589 -8.022 -1.983 1.00 95.44 75 PRO A CA 1
ATOM 623 C C . PRO A 1 75 ? -14.478 -6.617 -2.587 1.00 95.44 75 PRO A C 1
ATOM 625 O O . PRO A 1 75 ? -14.544 -5.629 -1.858 1.00 95.44 75 PRO A O 1
ATOM 628 N N . ILE A 1 76 ? -14.361 -6.510 -3.916 1.00 95.50 76 ILE A N 1
ATOM 629 C CA . ILE A 1 76 ? -14.128 -5.221 -4.602 1.00 95.50 76 ILE A CA 1
ATOM 630 C C . ILE A 1 76 ? -15.214 -4.189 -4.259 1.00 95.50 76 ILE A C 1
ATOM 632 O O . ILE A 1 76 ? -14.887 -3.048 -3.950 1.00 95.50 76 ILE A O 1
ATOM 636 N N . ALA A 1 77 ? -16.490 -4.587 -4.245 1.00 96.81 77 ALA A N 1
ATOM 637 C CA . ALA A 1 77 ? -17.589 -3.691 -3.878 1.00 96.81 77 ALA A CA 1
ATOM 638 C C . ALA A 1 77 ? -17.443 -3.149 -2.443 1.00 96.81 77 ALA A C 1
ATOM 640 O O . ALA A 1 77 ? -17.516 -1.941 -2.230 1.00 96.81 77 ALA A O 1
ATOM 641 N N . ALA A 1 78 ? -17.139 -4.027 -1.481 1.00 96.75 78 ALA A N 1
ATOM 642 C CA . ALA A 1 78 ? -16.921 -3.644 -0.087 1.00 96.75 78 ALA A CA 1
ATOM 643 C C . ALA A 1 78 ? -15.680 -2.753 0.081 1.00 96.75 78 ALA A C 1
ATOM 645 O O . ALA A 1 78 ? -15.688 -1.823 0.882 1.00 96.75 78 ALA A O 1
ATOM 646 N N . PHE A 1 79 ? -14.619 -3.004 -0.694 1.00 96.94 79 PHE A N 1
ATOM 647 C CA . PHE A 1 79 ? -13.437 -2.147 -0.728 1.00 96.94 79 PHE A CA 1
ATOM 648 C C . PHE A 1 79 ? -13.780 -0.726 -1.194 1.00 96.94 79 PHE A C 1
ATOM 650 O O . PHE A 1 79 ? -13.355 0.234 -0.554 1.00 96.94 79 PHE A O 1
ATOM 657 N N . LEU A 1 80 ? -14.563 -0.581 -2.268 1.00 96.88 80 LEU A N 1
ATOM 658 C CA . LEU A 1 80 ? -14.959 0.729 -2.792 1.00 96.88 80 LEU A CA 1
ATOM 659 C C . LEU A 1 80 ? -15.844 1.494 -1.803 1.00 96.88 80 LEU A C 1
ATOM 661 O O . LEU A 1 80 ? -15.600 2.673 -1.544 1.00 96.88 80 LEU A O 1
ATOM 665 N N . GLU A 1 81 ? -16.832 0.821 -1.211 1.00 96.94 81 GLU A N 1
ATOM 666 C CA . GLU A 1 81 ? -17.722 1.419 -0.214 1.00 96.94 81 GLU A CA 1
ATOM 667 C C . GLU A 1 81 ? -16.951 1.855 1.040 1.00 96.94 81 GLU A C 1
ATOM 669 O O . GLU A 1 81 ? -17.029 3.017 1.454 1.00 96.94 81 GLU A O 1
ATOM 674 N N . ALA A 1 82 ? -16.147 0.950 1.610 1.00 95.56 82 ALA A N 1
ATOM 675 C CA . ALA A 1 82 ? -15.328 1.243 2.779 1.00 95.56 82 ALA A CA 1
ATOM 676 C C . ALA A 1 82 ? -14.306 2.345 2.483 1.00 95.56 82 ALA A C 1
ATOM 678 O O . ALA A 1 82 ? -14.143 3.252 3.296 1.00 95.56 82 ALA A O 1
ATOM 679 N N . GLY A 1 83 ? -13.654 2.303 1.319 1.00 94.94 83 GLY A N 1
ATOM 680 C CA . GLY A 1 83 ? -12.683 3.305 0.890 1.00 94.94 83 GLY A CA 1
ATOM 681 C C . GLY A 1 83 ? -13.299 4.697 0.797 1.00 94.94 83 GLY A C 1
ATOM 682 O O . GLY A 1 83 ? -12.764 5.636 1.379 1.00 94.94 83 GLY A O 1
ATOM 683 N N . ALA A 1 84 ? -14.462 4.828 0.155 1.00 94.50 84 ALA A N 1
ATOM 684 C CA . ALA A 1 84 ? -15.164 6.106 0.054 1.00 94.50 84 ALA A CA 1
ATOM 685 C C . ALA A 1 84 ? -15.643 6.617 1.424 1.00 94.50 84 ALA A C 1
ATOM 687 O O . ALA A 1 84 ? -15.521 7.804 1.726 1.00 94.50 84 ALA A O 1
ATOM 688 N N . ALA A 1 85 ? -16.179 5.734 2.271 1.00 95.88 85 ALA A N 1
ATOM 689 C CA . ALA A 1 85 ? -16.659 6.107 3.598 1.00 95.88 85 ALA A CA 1
ATOM 690 C C . ALA A 1 85 ? -15.525 6.540 4.540 1.00 95.88 85 ALA A C 1
ATOM 692 O O . ALA A 1 85 ? -15.698 7.495 5.293 1.00 95.88 85 ALA A O 1
ATOM 693 N N . ARG A 1 86 ? -14.382 5.847 4.500 1.00 93.00 86 ARG A N 1
ATOM 694 C CA . ARG A 1 86 ? -13.204 6.132 5.331 1.00 93.00 86 ARG A CA 1
ATOM 695 C C . ARG A 1 86 ? -12.456 7.378 4.874 1.00 93.00 86 ARG A C 1
ATOM 697 O O . ARG A 1 86 ? -12.129 8.205 5.718 1.00 93.00 86 ARG A O 1
ATOM 704 N N . ALA A 1 87 ? -12.296 7.566 3.564 1.00 89.38 87 ALA A N 1
ATOM 705 C CA . ALA A 1 87 ? -11.703 8.781 3.011 1.00 89.38 87 ALA A CA 1
ATOM 706 C C . ALA A 1 87 ? -12.474 10.039 3.451 1.00 89.38 87 ALA A C 1
ATOM 708 O O . ALA A 1 87 ? -11.869 11.006 3.897 1.00 89.38 87 ALA A O 1
ATOM 709 N N . ARG A 1 88 ? -13.819 10.003 3.443 1.00 90.38 88 ARG A N 1
ATOM 710 C CA . ARG A 1 88 ? -14.655 11.114 3.947 1.00 90.38 88 ARG A CA 1
ATOM 711 C C . ARG A 1 88 ? -14.460 11.429 5.435 1.00 90.38 88 ARG A C 1
ATOM 713 O O . ARG A 1 88 ? -14.819 12.519 5.860 1.00 90.38 88 ARG A O 1
ATOM 720 N N . ARG A 1 89 ? -13.940 10.485 6.224 1.00 92.62 89 ARG A N 1
ATOM 721 C CA . ARG A 1 89 ? -13.633 10.672 7.651 1.00 92.62 89 ARG A CA 1
ATOM 722 C C . ARG A 1 89 ? -12.163 11.017 7.909 1.00 92.62 89 ARG A C 1
ATOM 724 O O . ARG A 1 89 ? -11.774 11.080 9.068 1.00 92.62 89 ARG A O 1
ATOM 731 N N . GLY A 1 90 ? -11.353 11.197 6.863 1.00 85.81 90 GLY A N 1
ATOM 732 C CA . GLY A 1 90 ? -9.910 11.414 6.999 1.00 85.81 90 GLY A CA 1
ATOM 733 C C . GLY A 1 90 ? -9.152 10.183 7.505 1.00 85.81 90 GLY A C 1
ATOM 734 O O . GLY A 1 90 ? -8.043 10.299 8.013 1.00 85.81 90 GLY A O 1
ATOM 735 N N . GLU A 1 91 ? -9.739 8.987 7.410 1.00 89.00 91 GLU A N 1
ATOM 736 C CA . GLU A 1 91 ? -9.045 7.759 7.791 1.00 89.00 91 GLU A CA 1
ATOM 737 C C . GLU A 1 91 ? -8.063 7.320 6.694 1.00 89.00 91 GLU A C 1
ATOM 739 O O . GLU A 1 91 ? -8.254 7.584 5.508 1.00 89.00 91 GLU A O 1
ATOM 744 N N . ALA A 1 92 ? -7.041 6.559 7.092 1.00 87.44 92 ALA A N 1
ATOM 745 C CA . ALA A 1 92 ? -5.958 6.059 6.246 1.00 87.44 92 ALA A CA 1
ATOM 746 C C . ALA A 1 92 ? -6.396 4.981 5.218 1.00 87.44 92 ALA A C 1
ATOM 748 O O . ALA A 1 92 ? -5.904 3.849 5.246 1.00 87.44 92 ALA A O 1
ATOM 749 N N . MET A 1 93 ? -7.335 5.302 4.323 1.00 92.44 93 MET A N 1
ATOM 750 C CA . MET A 1 93 ? -7.831 4.439 3.248 1.00 92.44 93 MET A CA 1
ATOM 751 C C . MET A 1 93 ? -8.427 5.266 2.098 1.00 92.44 93 MET A C 1
ATOM 753 O O . MET A 1 93 ? -9.037 6.305 2.324 1.00 92.44 93 MET A O 1
ATOM 757 N N . SER A 1 94 ? -8.299 4.776 0.863 1.00 94.12 94 SER A N 1
ATOM 758 C CA . SER A 1 94 ? -8.946 5.350 -0.323 1.00 94.12 94 SER A CA 1
ATOM 759 C C . SER A 1 94 ? -9.536 4.256 -1.218 1.00 94.12 94 SER A C 1
ATOM 761 O O . SER A 1 94 ? -9.430 3.066 -0.915 1.00 94.12 94 SER A O 1
ATOM 763 N N . THR A 1 95 ? -10.145 4.658 -2.333 1.00 95.56 95 THR A N 1
ATOM 764 C CA . THR A 1 95 ? -10.647 3.764 -3.389 1.00 95.56 95 THR A CA 1
ATOM 765 C C . THR A 1 95 ? -9.582 3.380 -4.424 1.00 95.56 95 THR A C 1
ATOM 767 O O . THR A 1 95 ? -9.870 2.595 -5.325 1.00 95.56 95 THR A O 1
ATOM 770 N N . PHE A 1 96 ? -8.357 3.909 -4.326 1.00 95.81 96 PHE A N 1
ATOM 771 C CA . PHE A 1 96 ? -7.266 3.576 -5.242 1.00 95.81 96 PHE A CA 1
ATOM 772 C C . PHE A 1 96 ? -6.493 2.359 -4.739 1.00 95.81 96 PHE A C 1
ATOM 774 O O . PHE A 1 96 ? -5.996 2.347 -3.612 1.00 95.81 96 PHE A O 1
ATOM 781 N N . GLY A 1 97 ? -6.344 1.343 -5.588 1.00 96.06 97 GLY A N 1
ATOM 782 C CA . GLY A 1 97 ? -5.590 0.145 -5.243 1.00 96.06 97 GLY A CA 1
ATOM 783 C C . GLY A 1 97 ? -5.244 -0.738 -6.435 1.00 96.06 97 GLY A C 1
ATOM 784 O O . GLY A 1 97 ? -5.853 -0.653 -7.499 1.00 96.06 97 GLY A O 1
ATOM 785 N N . LEU A 1 98 ? -4.249 -1.596 -6.232 1.00 96.94 98 LEU A N 1
ATOM 786 C CA . LEU A 1 98 ? -3.842 -2.642 -7.161 1.00 96.94 98 LEU A CA 1
ATOM 787 C C . LEU A 1 98 ? -4.467 -3.970 -6.738 1.00 96.94 98 LEU A C 1
ATOM 789 O O . LEU A 1 98 ? -4.384 -4.365 -5.571 1.00 96.94 98 LEU A O 1
ATOM 793 N N . VAL A 1 99 ? -5.078 -4.664 -7.696 1.00 96.31 99 VAL A N 1
ATOM 794 C CA . VAL A 1 99 ? -5.710 -5.968 -7.484 1.00 96.31 99 VAL A CA 1
ATOM 795 C C . VAL A 1 99 ? -4.795 -7.064 -8.011 1.00 96.31 99 VAL A C 1
ATOM 797 O O . VAL A 1 99 ? -4.394 -7.051 -9.170 1.00 96.31 99 VAL A O 1
ATOM 800 N N . PHE A 1 100 ? -4.515 -8.046 -7.162 1.00 95.50 100 PHE A N 1
ATOM 801 C CA . PHE A 1 100 ? -3.670 -9.186 -7.487 1.00 95.50 100 PHE A CA 1
ATOM 802 C C . PHE A 1 100 ? -4.424 -10.502 -7.310 1.00 95.50 100 PHE A C 1
ATOM 804 O O . PHE A 1 100 ? -5.217 -10.667 -6.369 1.00 95.50 100 PHE A O 1
ATOM 811 N N . ALA A 1 101 ? -4.128 -11.472 -8.178 1.00 95.62 101 ALA A N 1
ATOM 812 C CA . ALA A 1 101 ? -4.598 -12.841 -8.022 1.00 95.62 101 ALA A CA 1
ATOM 813 C C . ALA A 1 101 ? -4.065 -13.434 -6.707 1.00 95.62 101 ALA A C 1
ATOM 815 O O . ALA A 1 101 ? -2.865 -13.388 -6.428 1.00 95.62 101 ALA A O 1
ATOM 816 N N . LYS A 1 102 ? -4.962 -14.006 -5.892 1.00 94.62 102 LYS A N 1
ATOM 817 C CA . LYS A 1 102 ? -4.602 -14.573 -4.581 1.00 94.62 102 LYS A CA 1
ATOM 818 C C . LYS A 1 102 ? -3.571 -15.696 -4.712 1.00 94.62 102 LYS A C 1
ATOM 820 O O . LYS A 1 102 ? -2.594 -15.713 -3.970 1.00 94.62 102 LYS A O 1
ATOM 825 N N . SER A 1 103 ? -3.764 -16.583 -5.688 1.00 96.00 103 SER A N 1
ATOM 826 C CA . SER A 1 103 ? -2.835 -17.676 -5.996 1.00 96.00 103 SER A CA 1
ATOM 827 C C . SER A 1 103 ? -1.433 -17.162 -6.326 1.00 96.00 103 SER A C 1
ATOM 829 O O . SER A 1 103 ? -0.467 -17.650 -5.749 1.00 96.00 103 SER A O 1
ATOM 831 N N . GLY A 1 104 ? -1.325 -16.136 -7.176 1.00 96.62 104 GLY A N 1
ATOM 832 C CA . GLY A 1 104 ? -0.041 -15.538 -7.550 1.00 96.62 104 GLY A CA 1
ATOM 833 C C . GLY A 1 104 ? 0.700 -14.942 -6.353 1.00 96.62 104 GLY A C 1
ATOM 834 O O . GLY A 1 104 ? 1.877 -15.224 -6.151 1.00 96.62 104 GLY A O 1
ATOM 835 N N . LEU A 1 105 ? 0.002 -14.191 -5.496 1.00 95.50 105 LEU A N 1
ATOM 836 C CA . LEU A 1 105 ? 0.624 -13.628 -4.294 1.00 95.50 105 LEU A CA 1
ATOM 837 C C . LEU A 1 105 ? 1.070 -14.708 -3.296 1.00 95.50 105 LEU A C 1
ATOM 839 O O . LEU A 1 105 ? 2.143 -14.595 -2.708 1.00 95.50 105 LEU A O 1
ATOM 843 N N . HIS A 1 106 ? 0.285 -15.771 -3.109 1.00 95.44 106 HIS A N 1
ATOM 844 C CA . HIS A 1 106 ? 0.681 -16.875 -2.230 1.00 95.44 106 HIS A CA 1
ATOM 845 C C . HIS A 1 106 ? 1.919 -17.622 -2.743 1.00 95.44 106 HIS A C 1
ATOM 847 O O . HIS A 1 106 ? 2.765 -18.012 -1.932 1.00 95.44 106 HIS A O 1
ATOM 853 N N . GLN A 1 107 ? 2.057 -17.789 -4.062 1.00 97.25 107 GLN A N 1
ATOM 854 C CA . GLN A 1 107 ? 3.232 -18.418 -4.675 1.00 97.25 107 GLN A CA 1
ATOM 855 C C . GLN A 1 107 ? 4.519 -17.632 -4.393 1.00 97.25 107 GLN A C 1
ATOM 857 O O . GLN A 1 107 ? 5.546 -18.242 -4.117 1.00 97.25 107 GLN A O 1
ATOM 862 N N . ILE A 1 108 ? 4.451 -16.297 -4.366 1.00 94.88 108 ILE A N 1
ATOM 863 C CA . ILE A 1 108 ? 5.608 -15.432 -4.073 1.00 94.88 108 ILE A CA 1
ATOM 864 C C . ILE A 1 108 ? 5.809 -15.137 -2.577 1.00 94.88 108 ILE A C 1
ATOM 866 O O . ILE A 1 108 ? 6.621 -14.291 -2.217 1.00 94.88 108 ILE A O 1
ATOM 870 N N . GLY A 1 109 ? 5.075 -15.820 -1.692 1.00 93.88 109 GLY A N 1
ATOM 871 C CA . GLY A 1 109 ? 5.310 -15.748 -0.248 1.00 93.88 109 GLY A CA 1
ATOM 872 C C . GLY A 1 109 ? 4.340 -14.881 0.556 1.00 93.88 109 GLY A C 1
ATOM 873 O O . GLY A 1 109 ? 4.523 -14.778 1.765 1.00 93.88 109 GLY A O 1
ATOM 874 N N . ALA A 1 110 ? 3.282 -14.312 -0.035 1.00 94.75 110 ALA A N 1
ATOM 875 C CA . ALA A 1 110 ? 2.242 -13.650 0.760 1.00 94.75 110 ALA A CA 1
ATOM 876 C C . ALA A 1 110 ? 1.534 -14.668 1.670 1.00 94.75 110 ALA A C 1
ATOM 878 O O . ALA A 1 110 ? 1.224 -15.788 1.247 1.00 94.75 110 ALA A O 1
ATOM 879 N N . ARG A 1 111 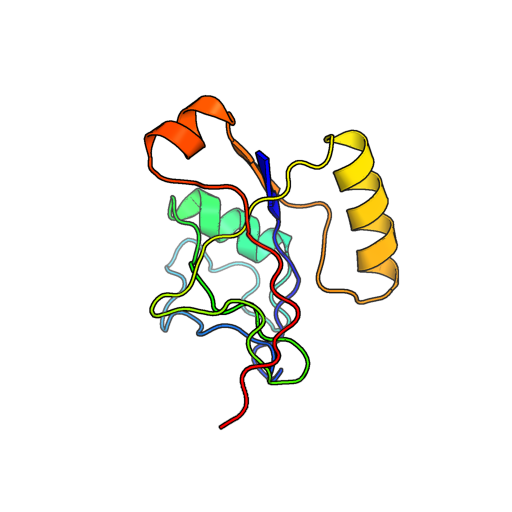? 1.278 -14.290 2.923 1.00 92.88 111 ARG A N 1
ATOM 880 C CA . ARG A 1 111 ? 0.650 -15.148 3.936 1.00 92.88 111 ARG A CA 1
ATOM 881 C C . ARG A 1 111 ? -0.461 -14.390 4.666 1.00 92.88 111 ARG A C 1
ATOM 883 O O . ARG A 1 111 ? -0.388 -13.163 4.743 1.00 92.88 111 ARG A O 1
ATOM 890 N N . PRO A 1 112 ? -1.473 -15.095 5.207 1.00 90.50 112 PRO A N 1
ATOM 891 C CA . PRO A 1 112 ? -2.455 -14.485 6.094 1.00 90.50 112 PRO A CA 1
ATOM 892 C C . PRO A 1 112 ? -1.774 -13.786 7.273 1.00 90.50 112 PRO A C 1
ATOM 894 O O . PRO A 1 112 ? -0.830 -14.318 7.858 1.00 90.50 112 PRO A O 1
ATOM 897 N N . VAL A 1 113 ? -2.263 -12.599 7.623 1.00 84.50 113 VAL A N 1
ATOM 898 C CA . VAL A 1 113 ? -1.785 -11.864 8.797 1.00 84.50 113 VAL A CA 1
ATOM 899 C C . VAL A 1 113 ? -2.273 -12.571 10.060 1.00 84.50 113 VAL A C 1
ATOM 901 O O . VAL A 1 113 ? -3.458 -12.879 10.186 1.00 84.50 113 VAL A O 1
ATOM 904 N N . ILE A 1 114 ? -1.368 -12.794 11.012 1.00 79.56 114 ILE A N 1
ATOM 905 C CA . ILE A 1 114 ? -1.724 -13.225 12.365 1.00 79.56 114 ILE A CA 1
ATOM 906 C C . ILE A 1 114 ? -1.957 -11.960 13.191 1.00 79.56 114 ILE A C 1
ATOM 908 O O . ILE A 1 114 ? -1.024 -11.205 13.460 1.00 79.56 114 ILE A O 1
ATOM 912 N N . TYR A 1 115 ? -3.206 -11.711 13.582 1.00 74.12 115 TYR A N 1
ATOM 913 C CA . TYR A 1 115 ? -3.540 -10.603 14.474 1.00 74.12 115 TYR A CA 1
ATOM 914 C C . TYR A 1 115 ? -3.154 -10.973 15.908 1.00 74.12 115 TYR A C 1
ATOM 916 O O . TYR A 1 115 ? -3.888 -11.673 16.601 1.00 74.12 115 TYR A O 1
ATOM 924 N N . GLY A 1 116 ? -1.985 -10.517 16.351 1.00 60.28 116 GLY A N 1
ATOM 925 C CA . GLY A 1 116 ? -1.607 -10.546 17.759 1.00 60.28 116 GLY A CA 1
ATOM 926 C C . GLY A 1 116 ? -2.080 -9.269 18.443 1.00 60.28 116 GLY A C 1
ATOM 927 O O . GLY A 1 116 ? -1.645 -8.180 18.076 1.00 60.28 116 GLY A O 1
ATOM 928 N N . LEU A 1 117 ? -2.946 -9.375 19.453 1.00 56.47 117 LEU A N 1
ATOM 929 C CA . LEU A 1 117 ? -3.076 -8.304 20.440 1.00 56.47 117 LEU A CA 1
ATOM 930 C C . LEU A 1 117 ? -1.737 -8.256 21.181 1.00 56.47 117 LEU A C 1
ATOM 932 O O . LEU A 1 117 ? -1.430 -9.168 21.946 1.00 56.47 117 LEU A O 1
ATOM 936 N N . ALA A 1 118 ? -0.904 -7.259 20.895 1.00 51.81 118 ALA A N 1
ATOM 937 C CA . ALA A 1 118 ? 0.410 -7.144 21.511 1.00 51.81 118 ALA A CA 1
ATOM 938 C C . ALA A 1 118 ? 0.270 -6.982 23.037 1.00 51.81 118 ALA A C 1
ATOM 940 O O . ALA A 1 118 ? 0.042 -5.887 23.543 1.00 51.81 118 ALA A O 1
ATOM 941 N N . ARG A 1 119 ? 0.437 -8.081 23.779 1.00 45.75 119 ARG A N 1
ATOM 942 C CA . ARG A 1 119 ? 1.095 -8.074 25.089 1.00 45.75 119 ARG A CA 1
ATOM 943 C C . ARG A 1 119 ? 2.538 -8.496 24.855 1.00 45.75 119 ARG A C 1
ATOM 945 O O . ARG A 1 119 ? 2.908 -9.628 25.135 1.00 45.75 119 ARG A O 1
ATOM 952 N N . PHE A 1 120 ? 3.328 -7.597 24.288 1.00 49.31 120 PHE A N 1
ATOM 953 C CA . PHE A 1 120 ? 4.774 -7.698 24.409 1.00 49.31 120 PHE A CA 1
ATOM 954 C C . PHE A 1 120 ? 5.153 -6.710 25.509 1.00 49.31 120 PHE A C 1
ATOM 956 O O . PHE A 1 120 ? 5.160 -5.501 25.295 1.00 49.31 120 PHE A O 1
ATOM 963 N N . MET A 1 121 ? 5.256 -7.255 26.724 1.00 38.16 121 MET A N 1
ATOM 964 C CA . MET A 1 121 ? 5.962 -6.632 27.838 1.00 38.16 121 MET A CA 1
ATOM 965 C C . MET A 1 121 ? 7.444 -6.656 27.475 1.00 38.16 121 MET A C 1
ATOM 967 O O . MET A 1 121 ? 7.936 -7.732 27.154 1.00 38.16 121 MET A O 1
ATOM 971 N N . ASP A 1 122 ? 8.083 -5.495 27.539 1.00 40.06 122 ASP A N 1
ATOM 972 C CA . ASP A 1 122 ? 9.470 -5.306 27.965 1.00 40.06 122 ASP A CA 1
ATOM 973 C C . ASP A 1 122 ? 9.484 -4.046 28.843 1.00 40.06 122 ASP A C 1
ATOM 975 O O . ASP A 1 122 ? 8.872 -3.031 28.421 1.00 40.06 122 ASP A O 1
#

Radius of gyration: 15.13 Å; chains: 1; bounding box: 32×38×42 Å